Protein AF-A0A2V5SBQ8-F1 (afdb_monomer_lite)

Structure (mmCIF, N/CA/C/O backbone):
data_AF-A0A2V5SBQ8-F1
#
_entry.id   AF-A0A2V5SBQ8-F1
#
loop_
_atom_site.group_PDB
_atom_site.id
_atom_site.type_symbol
_atom_site.label_atom_id
_atom_site.label_alt_id
_atom_site.label_comp_id
_atom_site.label_asym_id
_atom_site.label_entity_id
_atom_site.label_seq_id
_atom_site.pdbx_PDB_ins_code
_atom_site.Cartn_x
_atom_site.Cartn_y
_atom_site.Cartn_z
_atom_site.occupancy
_atom_site.B_iso_or_equiv
_atom_site.auth_seq_id
_atom_site.auth_comp_id
_atom_site.auth_asym_id
_atom_site.auth_atom_id
_atom_site.pdbx_PDB_model_num
ATOM 1 N N . MET A 1 1 ? 9.551 1.515 -22.508 1.00 81.06 1 MET A N 1
ATOM 2 C CA . MET A 1 1 ? 8.607 2.125 -21.542 1.00 81.06 1 MET A CA 1
ATOM 3 C C . MET A 1 1 ? 7.464 1.151 -21.284 1.00 81.06 1 MET A C 1
ATOM 5 O O . MET A 1 1 ? 6.868 0.696 -22.252 1.00 81.06 1 MET A O 1
ATOM 9 N N . ARG A 1 2 ? 7.177 0.789 -20.026 1.00 90.44 2 ARG A N 1
ATOM 10 C CA . ARG A 1 2 ? 6.015 -0.053 -19.679 1.00 90.44 2 ARG A CA 1
ATOM 11 C C . ARG A 1 2 ? 4.817 0.845 -19.369 1.00 90.44 2 ARG A C 1
ATOM 13 O O . ARG A 1 2 ? 4.948 1.772 -18.579 1.00 90.44 2 ARG A O 1
ATOM 20 N N . LYS A 1 3 ? 3.670 0.584 -19.999 1.00 94.75 3 LYS A N 1
ATOM 21 C CA . LYS A 1 3 ? 2.405 1.299 -19.777 1.00 94.75 3 LYS A CA 1
ATOM 22 C C . LYS A 1 3 ? 1.349 0.283 -19.356 1.00 94.75 3 LYS A C 1
ATOM 24 O O . LYS A 1 3 ? 1.205 -0.739 -20.017 1.00 94.75 3 LYS A O 1
ATOM 29 N N . ALA A 1 4 ? 0.619 0.572 -18.284 1.00 95.81 4 ALA A N 1
ATOM 30 C CA . ALA A 1 4 ? -0.455 -0.277 -17.776 1.00 95.81 4 ALA A CA 1
ATOM 31 C C . ALA A 1 4 ? -1.772 0.509 -17.734 1.00 95.81 4 ALA A C 1
ATOM 33 O O . ALA A 1 4 ? -1.781 1.683 -17.363 1.00 95.81 4 ALA A O 1
ATOM 34 N N . ASN A 1 5 ? -2.883 -0.126 -18.113 1.00 97.19 5 ASN A N 1
ATOM 35 C CA . ASN A 1 5 ? -4.216 0.445 -17.944 1.00 97.19 5 ASN A CA 1
ATOM 36 C C . ASN A 1 5 ? -4.796 -0.017 -16.601 1.00 97.19 5 ASN A C 1
ATOM 38 O O . ASN A 1 5 ? -4.768 -1.203 -16.282 1.00 97.19 5 ASN A O 1
ATOM 42 N N . LEU A 1 6 ? -5.348 0.911 -15.815 1.00 97.56 6 LEU A N 1
ATOM 43 C CA . LEU A 1 6 ? -5.899 0.609 -14.491 1.00 97.56 6 LEU A CA 1
ATOM 44 C C . LEU A 1 6 ? -7.028 -0.428 -14.525 1.00 97.56 6 LEU A C 1
ATOM 46 O O . LEU A 1 6 ? -7.221 -1.135 -13.535 1.00 97.56 6 LEU A O 1
ATOM 50 N N . LYS A 1 7 ? -7.767 -0.538 -15.635 1.00 97.44 7 LYS A N 1
ATOM 51 C CA . LYS A 1 7 ? -8.845 -1.525 -15.785 1.00 97.44 7 LYS A CA 1
ATOM 52 C C . LYS A 1 7 ? -8.322 -2.969 -15.755 1.00 97.44 7 LYS A C 1
ATOM 54 O O . LYS A 1 7 ? -9.010 -3.837 -15.236 1.00 97.44 7 LYS A O 1
ATOM 59 N N . ASP A 1 8 ? -7.087 -3.181 -16.211 1.00 97.19 8 ASP A N 1
ATOM 60 C CA . ASP A 1 8 ? -6.467 -4.503 -16.352 1.00 97.19 8 ASP A CA 1
ATOM 61 C C . ASP A 1 8 ? -5.681 -4.919 -15.091 1.00 97.19 8 ASP A C 1
ATOM 63 O O . ASP A 1 8 ? -5.224 -6.054 -14.973 1.00 97.19 8 ASP A O 1
ATOM 67 N N . ILE A 1 9 ? -5.519 -4.013 -14.118 1.00 97.62 9 ILE A N 1
ATOM 68 C CA . ILE A 1 9 ? -4.846 -4.309 -12.845 1.00 97.62 9 ILE A CA 1
ATOM 69 C C . ILE A 1 9 ? -5.866 -4.874 -11.854 1.00 97.62 9 ILE A C 1
ATOM 71 O O . ILE A 1 9 ? -6.838 -4.198 -11.511 1.00 97.62 9 ILE A O 1
ATOM 75 N N . LEU A 1 10 ? -5.626 -6.081 -11.342 1.00 96.75 10 LEU A N 1
ATOM 76 C CA . LEU A 1 10 ? -6.502 -6.720 -10.358 1.00 96.75 10 LEU A CA 1
ATOM 77 C C . LEU A 1 10 ? -6.629 -5.892 -9.071 1.00 96.75 10 LEU A C 1
ATOM 79 O O . LEU A 1 10 ? -5.644 -5.379 -8.533 1.00 96.75 10 LEU A O 1
ATOM 83 N N . GLU A 1 11 ? -7.859 -5.788 -8.570 1.00 97.81 11 GLU A N 1
ATOM 84 C CA . GLU A 1 11 ? -8.136 -5.234 -7.248 1.00 97.81 11 GLU A CA 1
ATOM 85 C C . GLU A 1 11 ? -7.826 -6.272 -6.164 1.00 97.81 11 GLU A C 1
ATOM 87 O O . GLU A 1 11 ? -8.244 -7.425 -6.246 1.00 97.81 11 GLU A O 1
ATOM 92 N N . GLN A 1 12 ? -7.123 -5.851 -5.115 1.00 97.25 12 GLN A N 1
ATOM 93 C CA . GLN A 1 12 ? -6.814 -6.678 -3.953 1.00 97.25 12 GLN A CA 1
ATOM 94 C C . GLN A 1 12 ? -7.435 -6.064 -2.700 1.00 97.25 12 GLN A C 1
ATOM 96 O O . GLN A 1 12 ? -7.112 -4.939 -2.309 1.00 97.25 12 GLN A O 1
ATOM 101 N N . GLY A 1 13 ? -8.346 -6.805 -2.071 1.00 96.62 13 GLY A N 1
ATOM 102 C CA . GLY A 1 13 ? -8.975 -6.416 -0.815 1.00 96.62 13 GLY A CA 1
ATOM 103 C C . GLY A 1 13 ? -8.136 -6.831 0.391 1.00 96.62 13 GLY A C 1
ATOM 104 O O . GLY A 1 13 ? -7.674 -7.967 0.473 1.00 96.62 13 GLY A O 1
ATOM 105 N N . ARG A 1 14 ? -7.987 -5.937 1.372 1.00 95.81 14 ARG A N 1
ATOM 106 C CA . ARG A 1 14 ? -7.415 -6.264 2.685 1.00 95.81 14 ARG A CA 1
ATOM 107 C C . ARG A 1 14 ? -8.304 -5.706 3.786 1.00 95.81 14 ARG A C 1
ATOM 109 O O . ARG A 1 14 ? -8.778 -4.576 3.688 1.00 95.81 14 ARG A O 1
ATOM 116 N N . LYS A 1 15 ? -8.504 -6.489 4.844 1.00 96.88 15 LYS A N 1
ATOM 117 C CA . LYS A 1 15 ? -9.256 -6.102 6.044 1.00 96.88 15 LYS A CA 1
ATOM 118 C C . LYS A 1 15 ? -8.489 -6.499 7.298 1.00 96.88 15 LYS A C 1
ATOM 120 O O . LYS A 1 15 ? -7.786 -7.508 7.291 1.00 96.88 15 LYS A O 1
ATOM 125 N N . SER A 1 16 ? -8.618 -5.716 8.365 1.00 96.81 16 SER A N 1
ATOM 126 C CA . SER A 1 16 ? -8.109 -6.124 9.675 1.00 96.81 16 SER A CA 1
ATOM 127 C C . SER A 1 16 ? -9.005 -7.202 10.301 1.00 96.81 16 SER A C 1
ATOM 129 O O . SER A 1 16 ? -10.195 -7.254 9.975 1.00 96.81 16 SER A O 1
ATOM 131 N N . PRO A 1 17 ? -8.489 -8.026 11.236 1.00 96.50 17 PRO A N 1
ATOM 132 C CA . PRO A 1 17 ? -9.284 -9.068 11.894 1.00 96.50 17 PRO A CA 1
ATOM 133 C C . PRO A 1 17 ? -10.565 -8.538 12.557 1.00 96.50 17 PRO A C 1
ATOM 135 O O . PRO A 1 17 ? -11.630 -9.120 12.404 1.00 96.50 17 PRO A O 1
ATOM 138 N N . LYS A 1 18 ? -10.484 -7.374 13.219 1.00 95.88 18 LYS A N 1
ATOM 139 C CA . LYS A 1 18 ? -11.630 -6.695 13.859 1.00 95.88 18 LYS A CA 1
ATOM 140 C C . LYS A 1 18 ? -12.462 -5.837 12.894 1.00 95.88 18 LYS A C 1
ATOM 142 O O . LYS A 1 18 ? -13.352 -5.111 13.317 1.00 95.88 18 LYS A O 1
ATOM 147 N N . GLY A 1 19 ? -12.133 -5.825 11.603 1.00 95.50 19 GLY A N 1
ATOM 148 C CA . GLY A 1 19 ? -12.914 -5.164 10.558 1.00 95.50 19 GLY A CA 1
ATOM 149 C C . GLY A 1 19 ? -12.927 -3.629 10.558 1.00 95.50 19 GLY A C 1
ATOM 150 O O . GLY A 1 19 ? -13.504 -3.064 9.631 1.00 95.50 19 GLY A O 1
ATOM 151 N N . LYS A 1 20 ? -12.312 -2.938 11.532 1.00 97.12 20 LYS A N 1
ATOM 152 C CA . LYS A 1 20 ? -12.214 -1.459 11.562 1.00 97.12 20 LYS A CA 1
ATOM 153 C C . LYS A 1 20 ? -11.441 -0.898 10.364 1.00 97.12 20 LYS A C 1
ATOM 155 O O . LYS A 1 20 ? -11.824 0.124 9.799 1.00 97.12 20 LYS A O 1
ATOM 160 N N . PHE A 1 21 ? -10.362 -1.576 9.977 1.00 98.19 21 PHE A N 1
ATOM 161 C CA . PHE A 1 21 ? -9.494 -1.139 8.891 1.00 98.19 21 PHE A CA 1
ATOM 162 C C . PHE A 1 21 ? -9.754 -1.967 7.642 1.00 98.19 21 PHE A C 1
ATOM 164 O O . PHE A 1 21 ? -9.917 -3.189 7.726 1.00 98.19 21 PHE A O 1
ATOM 171 N N . GLY A 1 22 ? -9.779 -1.315 6.486 1.00 97.81 22 GLY A N 1
ATOM 172 C CA . GLY A 1 22 ? -9.992 -2.008 5.228 1.00 97.81 22 GLY A CA 1
ATOM 173 C C . GLY A 1 22 ? -9.728 -1.136 4.015 1.00 97.81 22 GLY A C 1
ATOM 174 O O . GLY A 1 22 ? -9.992 0.065 4.029 1.00 97.81 22 GLY A O 1
ATOM 175 N N . ARG A 1 23 ? -9.218 -1.765 2.956 1.00 97.56 23 ARG A N 1
ATOM 176 C CA . ARG A 1 23 ? -8.958 -1.120 1.670 1.00 97.56 23 ARG A CA 1
ATOM 177 C C . ARG A 1 23 ? -9.112 -2.097 0.516 1.00 97.56 23 ARG A C 1
ATOM 179 O O . ARG A 1 23 ? -8.950 -3.304 0.690 1.00 97.56 23 ARG A O 1
ATOM 186 N N . VAL A 1 24 ? -9.352 -1.541 -0.660 1.00 98.12 24 VAL A N 1
ATOM 187 C CA . VAL A 1 24 ? -9.181 -2.208 -1.948 1.00 98.12 24 VAL A CA 1
ATOM 188 C C . VAL A 1 24 ? -8.069 -1.477 -2.691 1.00 98.12 24 VAL A C 1
ATOM 190 O O . VAL A 1 24 ? -8.079 -0.246 -2.745 1.00 98.12 24 VAL A O 1
ATOM 193 N N . SER A 1 25 ? -7.086 -2.209 -3.211 1.00 97.75 25 SER A N 1
ATOM 194 C CA . SER A 1 25 ? -5.887 -1.627 -3.820 1.00 97.75 25 SER A CA 1
ATOM 195 C C . SER A 1 25 ? -5.577 -2.228 -5.188 1.00 97.75 25 SER A C 1
ATOM 197 O O . SER A 1 25 ? -5.701 -3.435 -5.370 1.00 97.75 25 SER A O 1
ATOM 199 N N . LYS A 1 26 ? -5.115 -1.397 -6.126 1.00 98.38 26 LYS A N 1
ATOM 200 C CA . LYS A 1 26 ? -4.444 -1.825 -7.365 1.00 98.38 26 LYS A CA 1
ATOM 201 C C . LYS A 1 26 ? -2.960 -1.469 -7.254 1.00 98.38 26 LYS A C 1
ATOM 203 O O . LYS A 1 26 ? -2.627 -0.296 -7.088 1.00 98.38 26 LYS A O 1
ATOM 208 N N . ASN A 1 27 ? -2.080 -2.466 -7.338 1.00 96.69 27 ASN A N 1
ATOM 209 C CA . ASN A 1 27 ? -0.631 -2.285 -7.189 1.00 96.69 27 ASN A CA 1
ATOM 210 C C . ASN A 1 27 ? -0.002 -1.831 -8.519 1.00 96.69 27 ASN A C 1
ATOM 212 O O . ASN A 1 27 ? 0.392 -2.657 -9.344 1.00 96.69 27 ASN A O 1
ATOM 216 N N . ILE A 1 28 ? 0.079 -0.516 -8.738 1.00 96.88 28 ILE A N 1
ATOM 217 C CA . ILE A 1 28 ? 0.527 0.063 -10.013 1.00 96.88 28 ILE A CA 1
ATOM 218 C C . ILE A 1 28 ? 2.025 -0.174 -10.227 1.00 96.88 28 ILE A C 1
ATOM 220 O O . ILE A 1 28 ? 2.405 -0.577 -11.321 1.00 96.88 28 ILE A O 1
ATOM 224 N N . SER A 1 29 ? 2.874 -0.024 -9.204 1.00 95.00 29 SER A N 1
ATOM 225 C CA . SER A 1 29 ? 4.313 -0.309 -9.346 1.00 95.00 29 SER A CA 1
ATOM 226 C C . SER A 1 29 ? 4.594 -1.726 -9.843 1.00 95.00 29 SER A C 1
ATOM 228 O O . SER A 1 29 ? 5.444 -1.915 -10.712 1.00 95.00 29 SER A O 1
ATOM 230 N N . ILE A 1 30 ? 3.863 -2.721 -9.328 1.00 94.94 30 ILE A N 1
ATOM 231 C CA . ILE A 1 30 ? 4.002 -4.119 -9.760 1.00 94.94 30 ILE A CA 1
ATOM 232 C C . ILE A 1 30 ? 3.600 -4.247 -11.233 1.00 94.94 30 ILE A C 1
ATOM 234 O O . ILE A 1 30 ? 4.354 -4.808 -12.025 1.00 94.94 30 ILE A O 1
ATOM 238 N N . ALA A 1 31 ? 2.470 -3.651 -11.629 1.00 96.12 31 ALA A N 1
ATOM 239 C CA . ALA A 1 31 ? 2.035 -3.630 -13.027 1.00 96.12 31 ALA A CA 1
ATOM 240 C C . ALA A 1 31 ? 3.041 -2.920 -13.958 1.00 96.12 31 ALA A C 1
ATOM 242 O O . ALA A 1 31 ? 3.194 -3.301 -15.117 1.00 96.12 31 ALA A O 1
ATOM 243 N N . LEU A 1 32 ? 3.770 -1.922 -13.451 1.00 94.88 32 LEU A N 1
ATOM 244 C CA . LEU A 1 32 ? 4.838 -1.227 -14.175 1.00 94.88 32 LEU A CA 1
ATOM 245 C C . LEU A 1 32 ? 6.175 -1.986 -14.180 1.00 94.88 32 LEU A C 1
ATOM 247 O O . LEU A 1 32 ? 7.088 -1.593 -14.902 1.00 94.88 32 LEU A O 1
ATOM 251 N N . GLY A 1 33 ? 6.282 -3.109 -13.466 1.00 93.44 33 GLY A N 1
ATOM 252 C CA . GLY A 1 33 ? 7.433 -4.008 -13.528 1.00 93.44 33 GLY A CA 1
ATOM 253 C C . GLY A 1 33 ? 8.237 -4.171 -12.249 1.00 93.44 33 GLY A C 1
ATOM 254 O O . GLY A 1 33 ? 9.242 -4.886 -12.284 1.00 93.44 33 GLY A O 1
ATOM 255 N N . ARG A 1 34 ? 7.811 -3.569 -11.135 1.00 93.25 34 ARG A N 1
ATOM 256 C CA . ARG A 1 34 ? 8.457 -3.783 -9.841 1.00 93.25 34 ARG A CA 1
ATOM 257 C C . ARG A 1 34 ? 8.387 -5.251 -9.440 1.00 93.25 34 ARG A C 1
ATOM 259 O O . ARG A 1 34 ? 7.333 -5.879 -9.523 1.00 93.25 34 ARG A O 1
ATOM 266 N N . LYS A 1 35 ? 9.510 -5.775 -8.947 1.00 93.25 35 LYS A N 1
ATOM 267 C CA . LYS A 1 35 ? 9.596 -7.104 -8.331 1.00 93.25 35 LYS A CA 1
ATOM 268 C C . LYS A 1 35 ? 9.475 -6.949 -6.807 1.00 93.25 35 LYS A C 1
ATOM 270 O O . LYS A 1 35 ? 10.461 -6.542 -6.196 1.00 93.25 35 LYS A O 1
ATOM 275 N N . PRO A 1 36 ? 8.300 -7.209 -6.200 1.00 90.19 36 PRO A N 1
ATOM 276 C CA . PRO A 1 36 ? 8.041 -6.874 -4.794 1.00 90.19 36 PRO A CA 1
ATOM 277 C C . PRO A 1 36 ? 8.967 -7.611 -3.818 1.00 90.19 36 PRO A C 1
ATOM 279 O O . PRO A 1 36 ? 9.455 -6.999 -2.877 1.00 90.19 36 PRO A O 1
ATOM 282 N N . GLU A 1 37 ? 9.303 -8.870 -4.105 1.00 91.81 37 GLU A N 1
ATOM 283 C CA . GLU A 1 37 ? 10.167 -9.700 -3.248 1.00 91.81 37 GLU A CA 1
ATOM 284 C C . GLU A 1 37 ? 11.675 -9.498 -3.502 1.00 91.81 37 GLU A C 1
ATOM 286 O O . GLU A 1 37 ? 12.520 -10.161 -2.905 1.00 91.81 37 GLU A O 1
ATOM 291 N N . SER A 1 38 ? 12.054 -8.609 -4.427 1.00 90.56 38 SER A N 1
ATOM 292 C CA . SER A 1 38 ? 13.459 -8.404 -4.787 1.00 90.56 38 SER A CA 1
ATOM 293 C C . SER A 1 38 ? 14.155 -7.449 -3.817 1.00 90.56 38 SER A C 1
ATOM 295 O O . SER A 1 38 ? 13.792 -6.275 -3.706 1.00 90.56 38 SER A O 1
ATOM 297 N N . LEU A 1 39 ? 15.240 -7.912 -3.192 1.00 87.88 39 LEU A N 1
ATOM 298 C CA . LEU A 1 39 ? 16.109 -7.064 -2.365 1.00 87.88 39 LEU A CA 1
ATOM 299 C C . LEU A 1 39 ? 17.102 -6.223 -3.179 1.00 87.88 39 LEU A C 1
ATOM 301 O O . LEU A 1 39 ? 17.641 -5.249 -2.666 1.00 87.88 39 LEU A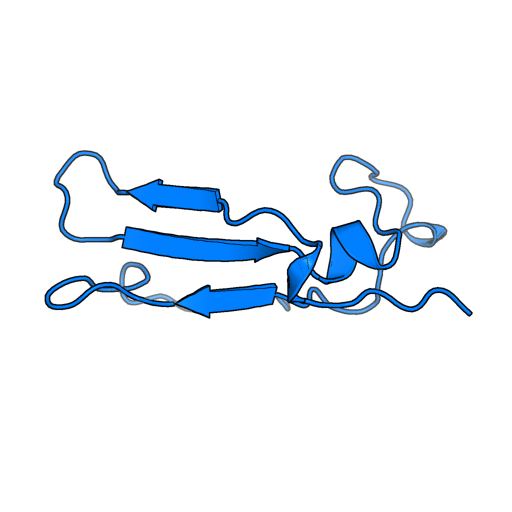 O 1
ATOM 305 N N . ASP A 1 40 ? 17.294 -6.562 -4.451 1.00 91.62 40 ASP A N 1
ATOM 306 C CA . ASP A 1 40 ? 18.153 -5.836 -5.387 1.00 91.62 40 ASP A CA 1
ATOM 307 C C . ASP A 1 40 ? 17.634 -4.412 -5.639 1.00 91.62 40 ASP A C 1
ATOM 309 O O . ASP A 1 40 ? 16.547 -4.227 -6.198 1.00 91.62 40 ASP A O 1
ATOM 313 N N . LEU A 1 41 ? 18.435 -3.420 -5.241 1.00 86.69 41 LEU A N 1
ATOM 314 C CA . LEU A 1 41 ? 18.117 -1.997 -5.354 1.00 86.69 41 LEU A CA 1
ATOM 315 C C . LEU A 1 41 ? 17.897 -1.558 -6.80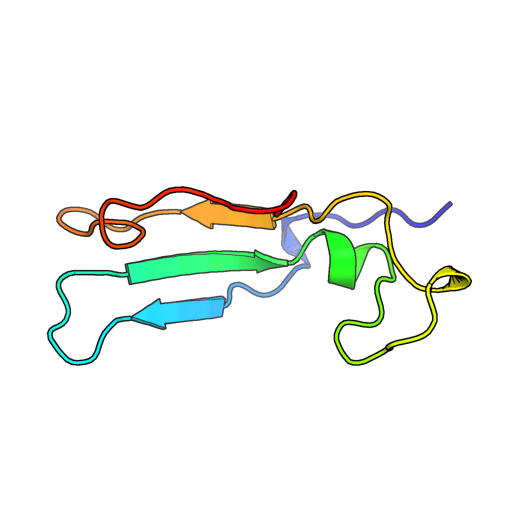6 1.00 86.69 41 LEU A C 1
ATOM 317 O O . LEU A 1 41 ? 17.019 -0.738 -7.055 1.00 86.69 41 LEU A O 1
ATOM 321 N N . SER A 1 42 ? 18.606 -2.153 -7.771 1.00 87.81 42 SER A N 1
ATOM 322 C CA . SER A 1 42 ? 18.452 -1.823 -9.197 1.00 87.81 42 SER A CA 1
ATOM 323 C C . SER A 1 42 ? 17.094 -2.247 -9.772 1.00 87.81 42 SER A C 1
ATOM 325 O O . SER A 1 42 ? 16.657 -1.741 -10.803 1.00 87.81 42 SER A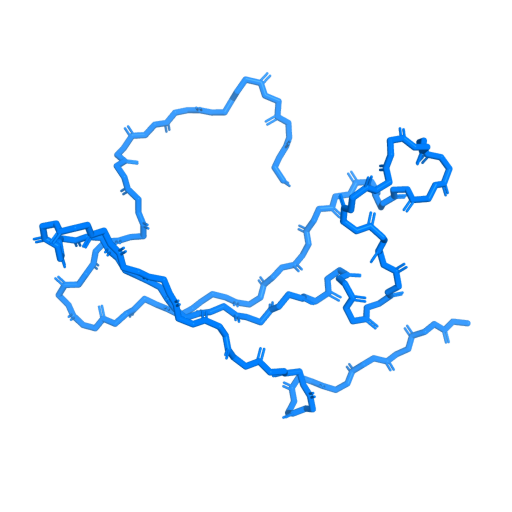 O 1
ATOM 327 N N . LYS A 1 43 ? 16.404 -3.175 -9.094 1.00 86.19 43 LYS A N 1
ATOM 328 C CA . LYS A 1 43 ? 15.072 -3.679 -9.462 1.00 86.19 43 LYS A CA 1
ATOM 329 C C . LYS A 1 43 ? 13.949 -2.993 -8.677 1.00 86.19 43 LYS A C 1
ATOM 331 O O . LYS A 1 43 ? 12.779 -3.362 -8.839 1.00 86.19 43 LYS A O 1
ATOM 336 N N . ARG A 1 44 ? 14.283 -2.031 -7.808 1.00 87.50 44 ARG A N 1
ATOM 337 C CA . ARG A 1 44 ? 13.309 -1.213 -7.080 1.00 87.50 44 ARG A CA 1
ATOM 338 C C . ARG A 1 44 ? 12.933 0.010 -7.903 1.00 87.50 44 ARG A C 1
ATOM 340 O O . ARG A 1 44 ? 13.713 0.516 -8.701 1.00 87.50 44 ARG A O 1
ATOM 347 N N . HIS A 1 45 ? 11.706 0.467 -7.704 1.00 90.31 45 HIS A N 1
ATOM 348 C CA . HIS A 1 45 ? 11.327 1.810 -8.119 1.00 90.31 45 HIS A CA 1
ATOM 349 C C . HIS A 1 45 ? 11.748 2.784 -7.009 1.00 90.31 45 HIS A C 1
ATOM 351 O O . HIS A 1 45 ? 11.810 2.362 -5.852 1.00 90.31 45 HIS A O 1
ATOM 357 N N . PRO A 1 46 ? 12.022 4.059 -7.330 1.00 88.94 46 PRO A N 1
ATOM 358 C CA . PRO A 1 46 ? 12.359 5.065 -6.320 1.00 88.94 46 PRO A CA 1
ATOM 359 C C . PRO A 1 46 ? 11.204 5.350 -5.347 1.00 88.94 46 PRO A C 1
ATOM 361 O O . PRO A 1 46 ? 11.431 5.916 -4.291 1.00 88.94 46 PRO A O 1
ATOM 364 N N . PHE A 1 47 ? 9.979 4.952 -5.692 1.00 89.06 47 PHE A N 1
ATOM 365 C CA . PHE A 1 47 ? 8.790 5.036 -4.848 1.00 89.06 47 PHE A CA 1
ATOM 366 C C . PHE A 1 47 ? 7.794 3.946 -5.246 1.00 89.06 47 PHE A C 1
ATOM 368 O O . PHE A 1 47 ? 7.864 3.394 -6.355 1.00 89.06 47 PHE A O 1
ATOM 375 N N . ASP A 1 48 ? 6.834 3.662 -4.368 1.00 91.19 48 ASP A N 1
ATOM 376 C CA . ASP A 1 48 ? 5.716 2.783 -4.678 1.00 91.19 48 ASP A CA 1
ATOM 377 C C . ASP A 1 48 ? 4.448 3.566 -5.059 1.00 91.19 48 ASP A C 1
ATOM 379 O O . ASP A 1 48 ? 4.119 4.610 -4.505 1.00 91.19 48 ASP A O 1
ATOM 383 N N . LEU A 1 49 ? 3.727 3.069 -6.068 1.00 94.19 49 LEU A N 1
ATOM 384 C CA . LEU A 1 49 ? 2.500 3.671 -6.575 1.00 94.19 49 LEU A CA 1
ATOM 385 C C . LEU A 1 49 ? 1.364 2.654 -6.516 1.00 94.19 49 LEU A C 1
ATOM 387 O O . LEU A 1 49 ? 1.463 1.538 -7.041 1.00 94.19 49 LEU A O 1
ATOM 391 N N . ALA A 1 50 ? 0.250 3.063 -5.916 1.00 96.00 50 ALA A N 1
ATOM 392 C CA . ALA A 1 50 ? -0.966 2.271 -5.837 1.00 96.00 50 ALA A CA 1
ATOM 393 C C . ALA A 1 50 ? -2.206 3.162 -5.931 1.00 96.00 50 ALA A C 1
ATOM 395 O O . ALA A 1 50 ? -2.218 4.287 -5.439 1.00 96.00 50 ALA A O 1
ATOM 396 N N . LEU A 1 51 ? -3.279 2.623 -6.510 1.00 98.12 51 LEU A N 1
ATOM 397 C CA . LEU A 1 51 ? -4.612 3.204 -6.368 1.00 98.12 51 LEU A CA 1
ATOM 398 C C . LEU A 1 51 ? -5.300 2.535 -5.181 1.00 98.12 51 LEU A C 1
ATOM 400 O O . LEU A 1 51 ? -5.390 1.307 -5.140 1.00 98.12 51 LEU A O 1
ATOM 404 N N . VAL A 1 52 ? -5.793 3.329 -4.232 1.00 97.88 52 VAL A N 1
ATOM 405 C CA . VAL A 1 52 ? -6.416 2.833 -3.001 1.00 97.88 52 VAL A CA 1
ATOM 406 C C . VAL A 1 52 ? -7.824 3.395 -2.859 1.00 97.88 52 VA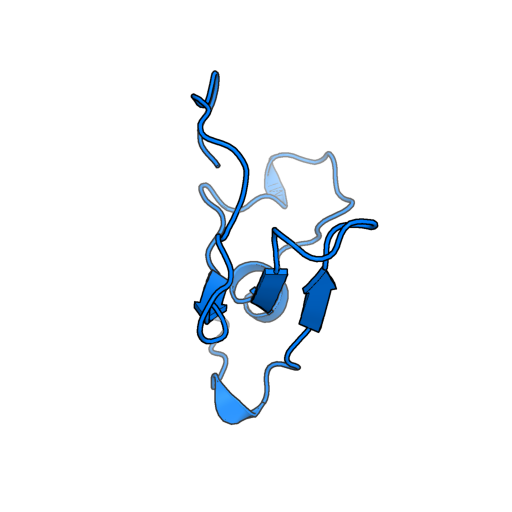L A C 1
ATOM 408 O O . VAL A 1 52 ? -8.033 4.601 -2.937 1.00 97.88 52 VAL A O 1
ATOM 411 N N . ARG A 1 53 ? -8.786 2.511 -2.594 1.00 97.81 53 ARG A N 1
ATOM 412 C CA . ARG A 1 53 ? -10.173 2.855 -2.278 1.00 97.81 53 ARG A CA 1
ATOM 413 C C . ARG A 1 53 ? -10.525 2.352 -0.884 1.00 97.81 53 ARG A C 1
ATOM 415 O O . ARG A 1 53 ? -10.319 1.180 -0.564 1.00 97.81 53 ARG A O 1
ATOM 422 N N . ILE A 1 54 ? -11.075 3.241 -0.063 1.00 98.06 54 ILE A N 1
ATOM 423 C CA . ILE A 1 54 ? -11.492 2.943 1.311 1.00 98.06 54 ILE A CA 1
ATOM 424 C C . ILE A 1 54 ? -13.015 2.751 1.310 1.00 98.06 54 ILE A C 1
ATOM 426 O O . ILE A 1 54 ? -13.735 3.673 0.923 1.00 98.06 54 ILE A O 1
ATOM 430 N N . PRO A 1 55 ? -13.536 1.570 1.694 1.00 97.31 55 PRO A N 1
ATOM 431 C CA . PRO A 1 55 ? -14.977 1.358 1.786 1.00 97.31 55 PRO A CA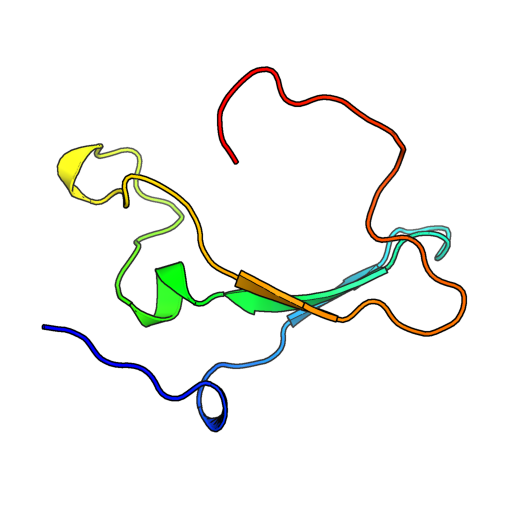 1
ATOM 432 C C . PRO A 1 55 ? -15.629 2.267 2.836 1.00 97.31 55 PRO A C 1
ATOM 434 O O . PRO A 1 55 ? -15.005 2.624 3.837 1.00 97.31 55 PRO A O 1
ATOM 437 N N . LYS A 1 56 ? -16.914 2.591 2.645 1.00 97.56 56 LYS A N 1
ATOM 438 C CA . LYS A 1 56 ? -17.696 3.389 3.602 1.00 97.56 56 LYS A CA 1
ATOM 439 C C . LYS A 1 56 ? -17.591 2.801 5.017 1.00 97.56 56 LYS A C 1
ATOM 441 O O . LYS A 1 56 ? -17.737 1.595 5.210 1.00 97.56 56 LYS A O 1
ATOM 446 N N . GLY A 1 57 ? -17.340 3.664 6.002 1.00 97.31 57 GLY A N 1
ATOM 447 C CA . GLY A 1 57 ? -17.223 3.275 7.412 1.00 97.31 57 GLY A CA 1
ATOM 448 C C . GLY A 1 57 ? -15.932 2.529 7.772 1.00 97.31 57 GLY A C 1
ATOM 449 O O . GLY A 1 57 ? -15.842 1.978 8.868 1.00 97.31 57 GLY A O 1
ATOM 450 N N . LYS A 1 58 ? -14.940 2.476 6.874 1.00 97.81 58 LYS A N 1
ATOM 451 C CA . LYS A 1 58 ? -13.608 1.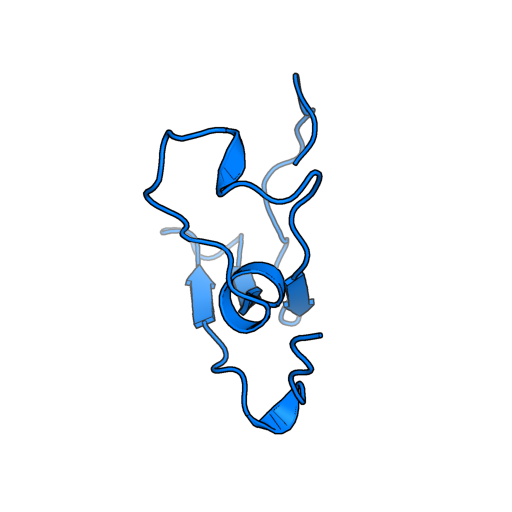922 7.153 1.00 97.81 58 LYS A CA 1
ATOM 452 C C . LYS A 1 58 ? -12.569 3.030 7.261 1.00 97.81 58 LYS A C 1
ATOM 454 O O . LYS A 1 58 ? -12.703 4.088 6.655 1.00 97.81 58 LYS A O 1
ATOM 459 N N . SER A 1 59 ? -11.500 2.746 7.996 1.00 97.56 59 SER A N 1
ATOM 460 C CA . SER A 1 59 ? -10.262 3.531 7.964 1.00 97.56 59 SER A CA 1
ATOM 461 C C . SER A 1 59 ? -9.184 2.760 7.196 1.00 97.56 59 SER A C 1
ATOM 463 O O . SER A 1 59 ? -9.197 1.529 7.175 1.00 97.56 59 SER A O 1
ATOM 465 N N . LEU A 1 60 ? -8.230 3.457 6.578 1.00 96.19 60 LEU A N 1
ATOM 466 C CA . LEU A 1 60 ? -7.154 2.806 5.822 1.00 96.19 60 LEU A CA 1
ATOM 467 C C . LEU A 1 60 ? -6.246 1.955 6.726 1.00 96.19 60 LEU A C 1
ATOM 469 O O . LEU A 1 60 ? -5.930 0.809 6.413 1.00 96.19 60 LEU A O 1
ATOM 473 N N . CYS A 1 61 ? -5.829 2.542 7.843 1.00 95.00 61 CYS A N 1
ATOM 474 C CA . CYS A 1 61 ? -4.868 2.005 8.801 1.00 95.00 61 CYS A CA 1
ATOM 475 C C . CYS A 1 61 ? -4.993 2.772 10.136 1.00 95.00 61 CYS A C 1
ATOM 477 O O . CYS A 1 61 ? -5.716 3.775 10.188 1.00 95.00 61 CYS A O 1
ATOM 479 N N . PRO A 1 62 ? -4.354 2.306 11.226 1.00 95.56 62 PRO A N 1
ATOM 480 C CA . PRO A 1 62 ? -4.198 3.103 12.441 1.00 95.56 62 PRO A CA 1
ATOM 481 C C . PRO A 1 62 ? -3.472 4.424 12.160 1.00 95.56 62 PRO A C 1
ATOM 483 O O . PRO A 1 62 ? -2.716 4.527 11.196 1.00 95.56 62 PRO A O 1
ATOM 486 N N . TYR A 1 63 ? -3.669 5.422 13.019 1.00 95.62 63 TYR A N 1
ATOM 487 C CA . TYR A 1 63 ? -2.859 6.638 12.985 1.00 95.62 63 TYR A CA 1
ATOM 488 C C . TYR A 1 63 ? -1.397 6.288 13.298 1.00 95.62 63 TYR A C 1
ATOM 490 O O . TYR A 1 63 ? -1.136 5.605 14.289 1.00 95.62 63 TYR A O 1
ATOM 498 N N . HIS A 1 64 ? -0.469 6.685 12.428 1.00 94.12 64 HIS A N 1
ATOM 499 C CA . HIS A 1 64 ? 0.946 6.327 12.523 1.00 94.12 64 HIS A CA 1
ATOM 500 C C . HIS A 1 64 ? 1.825 7.333 11.767 1.00 94.12 64 HIS A C 1
ATOM 502 O O . HIS A 1 64 ? 1.315 8.207 11.066 1.00 94.12 64 HIS A O 1
ATOM 508 N N . ALA A 1 65 ? 3.142 7.184 11.914 1.00 93.81 65 ALA A N 1
ATOM 509 C CA . ALA A 1 65 ? 4.159 7.923 11.177 1.00 93.81 65 ALA A CA 1
ATOM 510 C C . ALA A 1 65 ? 5.068 6.952 10.412 1.00 93.81 65 ALA A C 1
ATOM 512 O O . ALA A 1 65 ? 5.176 5.775 10.767 1.00 93.81 65 ALA A O 1
ATOM 513 N N . HIS A 1 66 ? 5.732 7.461 9.380 1.00 90.81 66 HIS A N 1
ATOM 514 C CA . HIS A 1 66 ? 6.682 6.706 8.575 1.00 90.81 66 HIS A CA 1
ATOM 515 C C . HIS A 1 66 ? 8.113 7.125 8.923 1.00 90.81 66 HIS A C 1
ATOM 517 O O . HIS A 1 66 ? 8.423 8.312 8.925 1.00 90.81 66 HIS A O 1
ATOM 523 N N . ALA A 1 67 ? 8.976 6.150 9.222 1.00 87.56 67 ALA A N 1
ATOM 524 C CA . ALA A 1 67 ? 10.404 6.385 9.471 1.00 87.56 67 ALA A CA 1
ATOM 525 C C . ALA A 1 67 ? 11.234 6.464 8.173 1.00 87.56 67 ALA A C 1
ATOM 527 O O . ALA A 1 67 ? 12.357 6.956 8.189 1.00 87.56 67 ALA A O 1
ATOM 528 N N . ALA A 1 68 ? 10.681 5.971 7.063 1.00 77.56 68 ALA A N 1
ATOM 529 C CA . ALA A 1 68 ? 11.249 6.024 5.720 1.00 77.56 68 ALA A CA 1
ATOM 530 C C . ALA A 1 68 ? 10.117 6.174 4.689 1.00 77.56 68 ALA A C 1
ATOM 532 O O . ALA A 1 68 ? 8.945 5.970 5.016 1.00 77.56 68 ALA A O 1
ATOM 533 N N . GLU A 1 69 ? 10.469 6.525 3.455 1.00 65.06 69 GLU A N 1
ATOM 534 C CA . GLU A 1 69 ? 9.526 6.660 2.338 1.00 65.06 69 GLU A CA 1
ATOM 535 C C . GLU A 1 69 ? 8.742 5.353 2.103 1.00 65.06 69 GLU A C 1
ATOM 537 O O . GLU A 1 69 ? 9.265 4.253 2.302 1.00 65.06 69 GLU A O 1
ATOM 542 N N . SER A 1 70 ? 7.459 5.487 1.745 1.00 55.41 70 SER A N 1
ATOM 543 C CA . SER A 1 70 ? 6.516 4.374 1.521 1.00 55.41 70 SER A CA 1
ATOM 544 C C . SER A 1 70 ? 6.245 4.098 0.055 1.00 55.41 70 SER A C 1
ATOM 546 O O . SER A 1 70 ? 6.328 5.044 -0.757 1.00 55.41 70 SER A O 1
#

Secondary structure (DSSP, 8-state):
-----GGGSPPEEEE-TTSSBEEEEEEHHHHTT--TT---GGGS-SS--EEEEPPTT-BSS-S---SS--

Foldseek 3Di:
DQDDDQVPFDWDKDADPVRQAIKIKGFVVVSSQADPPDPDPVSDDPATDMDIDGDPNHDHDPDDDDPDGD

pLDDT: mean 93.29, std 7.11, range [55.41, 98.38]

Sequence (70 aa):
MRKANLKDILEQGRKSPKGKFGRVSKNISIALGRKPESLDLSKRHPFDLALVRIPKGKSLCPYHAHAAES

Radius of gyration: 14.09 Å; chains: 1; bounding box: 36×18×35 Å